Protein AF-A0A2B7ZMB1-F1 (afdb_monomer_lite)

Sequence (86 aa):
MKTMTAWATADENREMDLVIYCFGNETLKDAWGCVKDWGTLISNVQPPEEKKPANCTAKDVKNFFFIMEPNGGQLAKITELVLQGN

Organism: NCBI:txid73230

Secondary structure (DSSP, 8-state):
---HHHHHTT-GGGSEEEEEE-S-GGGHHHHHTTEEEEEEEEESSS-GGGG--TT----S-EEEE-PPPP-HHHHHHHHHHHHT--

Structure (mmCIF, N/CA/C/O backbone):
data_AF-A0A2B7ZMB1-F1
#
_entry.id   AF-A0A2B7ZMB1-F1
#
loop_
_atom_site.group_PDB
_atom_site.id
_atom_site.type_symbol
_atom_site.label_atom_id
_atom_site.label_alt_id
_atom_site.label_comp_id
_atom_site.label_asym_id
_atom_site.label_entity_id
_atom_site.label_seq_id
_atom_site.pdbx_PDB_ins_code
_atom_site.Cartn_x
_atom_site.Cartn_y
_atom_site.Cartn_z
_atom_site.occupancy
_atom_site.B_iso_or_equiv
_atom_site.auth_seq_id
_atom_site.auth_comp_id
_atom_site.auth_asym_id
_atom_site.auth_atom_id
_atom_site.pdbx_PDB_model_num
ATOM 1 N N . MET A 1 1 ? 18.557 -0.936 11.183 1.00 53.72 1 MET A N 1
ATOM 2 C CA . MET A 1 1 ? 17.099 -1.160 11.063 1.00 53.72 1 MET A CA 1
ATOM 3 C C . MET A 1 1 ? 16.854 -1.826 9.713 1.00 53.72 1 MET A C 1
ATOM 5 O O . MET A 1 1 ? 17.465 -1.380 8.751 1.00 53.72 1 MET A O 1
ATOM 9 N N . LYS A 1 2 ? 16.094 -2.928 9.643 1.00 68.88 2 LYS A N 1
ATOM 10 C CA . LYS A 1 2 ? 15.737 -3.569 8.360 1.00 68.88 2 LYS A CA 1
ATOM 11 C C . LYS A 1 2 ? 14.503 -2.863 7.782 1.00 68.88 2 LYS A C 1
ATOM 13 O O . LYS A 1 2 ? 13.603 -2.540 8.551 1.00 68.88 2 LYS A O 1
ATOM 18 N N . THR A 1 3 ? 14.496 -2.603 6.477 1.00 89.69 3 THR A N 1
ATOM 19 C CA . THR A 1 3 ? 13.364 -2.008 5.744 1.00 89.69 3 THR A CA 1
ATOM 20 C C . THR A 1 3 ? 12.257 -3.035 5.510 1.00 89.69 3 THR A C 1
ATOM 22 O O . THR A 1 3 ? 12.520 -4.241 5.549 1.00 89.69 3 THR A O 1
ATOM 25 N N . MET A 1 4 ? 11.027 -2.584 5.243 1.00 91.31 4 MET A N 1
ATOM 26 C CA . MET A 1 4 ? 9.930 -3.505 4.899 1.00 91.31 4 MET A CA 1
ATOM 27 C C . MET A 1 4 ? 10.206 -4.208 3.568 1.00 91.31 4 MET A C 1
ATOM 29 O O . MET A 1 4 ? 9.996 -5.414 3.456 1.00 91.31 4 MET A O 1
ATOM 33 N N . THR A 1 5 ? 10.793 -3.483 2.611 1.00 92.06 5 THR A N 1
ATOM 34 C CA . THR A 1 5 ? 11.271 -4.044 1.342 1.00 92.06 5 THR A CA 1
ATOM 35 C C . THR A 1 5 ? 12.221 -5.214 1.578 1.00 92.06 5 THR A C 1
ATOM 37 O O . THR A 1 5 ? 12.007 -6.292 1.045 1.00 92.06 5 THR A O 1
ATOM 40 N N . ALA A 1 6 ? 13.247 -5.043 2.422 1.00 92.56 6 ALA A N 1
ATOM 41 C CA . ALA A 1 6 ? 14.222 -6.104 2.687 1.00 92.56 6 ALA A CA 1
ATOM 42 C C . ALA A 1 6 ? 13.617 -7.309 3.423 1.00 92.56 6 ALA A C 1
ATOM 44 O O . ALA A 1 6 ? 14.163 -8.407 3.360 1.00 92.56 6 ALA A O 1
ATOM 45 N N . TRP A 1 7 ? 12.526 -7.111 4.165 1.00 93.12 7 TRP A N 1
ATOM 46 C CA . TRP A 1 7 ? 11.797 -8.207 4.793 1.00 93.12 7 TRP A CA 1
ATOM 47 C C . TRP A 1 7 ? 10.958 -8.993 3.778 1.00 93.12 7 TRP A C 1
ATOM 49 O O . TRP A 1 7 ? 10.978 -10.226 3.828 1.00 93.12 7 TRP A O 1
ATOM 59 N N . ALA A 1 8 ? 10.270 -8.291 2.871 1.00 93.12 8 ALA A N 1
ATOM 60 C CA . ALA A 1 8 ? 9.424 -8.887 1.840 1.00 93.12 8 ALA A CA 1
ATOM 61 C C . ALA A 1 8 ? 10.259 -9.621 0.783 1.00 93.12 8 ALA A C 1
ATOM 63 O O . ALA A 1 8 ? 10.019 -10.789 0.520 1.00 93.12 8 ALA A O 1
ATOM 64 N N . THR A 1 9 ? 11.324 -9.003 0.269 1.00 90.56 9 THR A N 1
ATOM 65 C CA . THR A 1 9 ? 12.164 -9.608 -0.782 1.00 90.56 9 THR A CA 1
ATOM 66 C C . THR A 1 9 ? 13.075 -10.735 -0.290 1.00 90.56 9 THR A C 1
ATOM 68 O O . THR A 1 9 ? 13.715 -11.409 -1.094 1.00 90.56 9 THR A O 1
ATOM 71 N N . ALA A 1 10 ? 13.151 -10.968 1.024 1.00 94.00 10 ALA A N 1
ATOM 72 C CA . ALA A 1 10 ? 13.899 -12.091 1.584 1.00 94.00 10 ALA A CA 1
ATOM 73 C C . ALA A 1 10 ? 13.209 -13.453 1.365 1.00 94.00 10 ALA A C 1
ATOM 75 O O . ALA A 1 10 ? 13.835 -14.481 1.619 1.00 94.00 10 ALA A O 1
ATOM 76 N N . ASP A 1 11 ? 11.932 -13.466 0.975 1.00 92.94 11 ASP A N 1
ATOM 77 C CA . ASP A 1 11 ? 11.118 -14.668 0.779 1.00 92.94 11 ASP A CA 1
ATOM 78 C C . ASP A 1 11 ? 9.918 -14.316 -0.108 1.00 92.94 11 ASP A C 1
ATOM 80 O O . ASP A 1 11 ? 9.074 -13.517 0.290 1.00 92.94 11 ASP A O 1
ATOM 84 N N . GLU A 1 12 ? 9.825 -14.923 -1.291 1.00 86.69 12 GLU A N 1
ATOM 85 C CA . GLU A 1 12 ? 8.762 -14.652 -2.275 1.00 86.69 12 GLU A CA 1
ATOM 86 C C . GLU A 1 12 ? 7.340 -14.838 -1.713 1.00 86.69 12 GLU A C 1
ATOM 88 O O . GLU A 1 12 ? 6.394 -14.199 -2.169 1.00 86.69 12 GLU A O 1
ATOM 93 N N . ASN A 1 13 ? 7.177 -15.645 -0.658 1.00 93.00 13 ASN A N 1
ATOM 94 C CA . ASN A 1 13 ? 5.883 -15.849 -0.007 1.00 93.00 13 ASN A CA 1
ATOM 95 C C . ASN A 1 13 ? 5.465 -14.688 0.910 1.00 93.00 13 ASN A C 1
ATOM 97 O O . ASN A 1 13 ? 4.375 -14.727 1.482 1.00 93.00 13 ASN A O 1
ATOM 101 N N . ARG A 1 14 ? 6.326 -13.679 1.101 1.00 94.94 14 ARG A N 1
ATOM 102 C CA . ARG A 1 14 ? 6.075 -12.519 1.975 1.00 94.94 14 ARG A CA 1
ATOM 103 C C . ARG A 1 14 ? 5.665 -11.264 1.233 1.00 94.94 14 ARG A C 1
ATOM 105 O O . ARG A 1 14 ? 5.315 -10.277 1.877 1.00 94.94 14 ARG A O 1
ATOM 112 N N . GLU A 1 15 ? 5.719 -11.273 -0.087 1.00 94.75 15 GLU A N 1
ATOM 113 C CA . GLU A 1 15 ? 5.068 -10.226 -0.853 1.00 94.75 15 GLU A CA 1
ATOM 114 C C . GLU A 1 15 ? 3.548 -10.314 -0.651 1.00 94.75 15 GLU A C 1
ATOM 116 O O . GLU A 1 15 ? 2.987 -11.374 -0.363 1.00 94.75 15 GLU A O 1
ATOM 121 N N . MET A 1 16 ? 2.869 -9.182 -0.787 1.00 95.75 16 MET 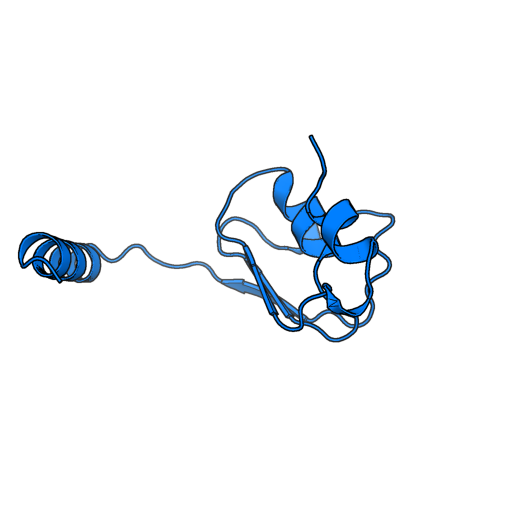A N 1
ATOM 122 C CA . MET A 1 16 ? 1.470 -9.021 -0.416 1.00 95.75 16 MET A CA 1
ATOM 123 C C . MET A 1 16 ? 0.608 -8.744 -1.640 1.00 95.75 16 MET A C 1
ATOM 125 O O . MET A 1 16 ? 0.955 -7.927 -2.493 1.00 95.75 16 MET A O 1
ATOM 129 N N . ASP A 1 17 ? -0.563 -9.373 -1.679 1.00 97.31 17 ASP A N 1
ATOM 130 C CA . ASP A 1 17 ? -1.566 -9.125 -2.721 1.00 97.31 17 ASP A CA 1
ATOM 131 C C . ASP A 1 17 ? -2.228 -7.742 -2.541 1.00 97.31 17 ASP A C 1
ATOM 133 O O . ASP A 1 17 ? -2.663 -7.112 -3.507 1.00 97.31 17 ASP A O 1
ATOM 137 N N . LEU A 1 18 ? -2.290 -7.257 -1.292 1.00 96.50 18 LEU A N 1
ATOM 138 C 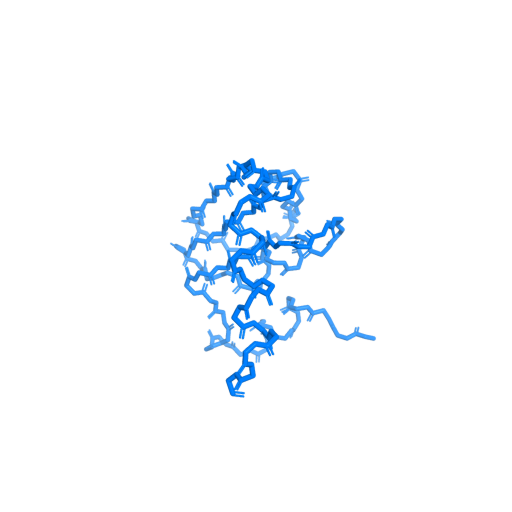CA . LEU A 1 18 ? -2.839 -5.960 -0.903 1.00 96.50 18 LEU A CA 1
ATOM 139 C C . LEU A 1 18 ? -1.955 -5.297 0.161 1.00 96.50 18 LEU A C 1
ATOM 141 O O . LEU A 1 18 ? -1.732 -5.854 1.235 1.00 96.50 18 LEU A O 1
ATOM 145 N N . VAL A 1 19 ? -1.519 -4.071 -0.111 1.00 95.56 19 VAL A N 1
ATOM 146 C CA . VAL A 1 19 ? -0.801 -3.207 0.829 1.00 95.56 19 VAL A CA 1
ATOM 147 C C . VAL A 1 19 ? -1.637 -1.954 1.076 1.00 95.56 19 VAL A C 1
ATOM 149 O O . VAL A 1 19 ? -1.994 -1.247 0.136 1.00 95.56 19 VAL A O 1
ATOM 152 N N . ILE A 1 20 ? -1.945 -1.667 2.343 1.00 94.50 20 ILE A N 1
ATOM 153 C CA . ILE A 1 20 ? -2.645 -0.443 2.755 1.00 94.50 20 ILE A CA 1
ATOM 154 C C . ILE A 1 20 ? -1.664 0.431 3.532 1.00 94.50 20 ILE A C 1
ATOM 156 O O . ILE A 1 20 ? -1.189 0.064 4.606 1.00 94.50 20 ILE A O 1
ATOM 160 N N . TYR A 1 21 ? -1.361 1.596 2.978 1.00 92.31 21 TYR A N 1
ATOM 161 C CA . TYR A 1 21 ? -0.407 2.546 3.512 1.00 92.31 21 TYR A CA 1
ATOM 162 C C . TYR A 1 21 ? -1.120 3.728 4.178 1.00 92.31 21 TYR A C 1
ATOM 164 O O . TYR A 1 21 ? -1.748 4.568 3.529 1.00 92.31 21 TYR A O 1
ATOM 172 N N . CYS A 1 22 ? -0.993 3.787 5.503 1.00 90.50 22 CYS A N 1
ATOM 173 C CA . CYS A 1 22 ? -1.633 4.794 6.356 1.00 90.50 22 CYS A CA 1
ATOM 174 C C . CYS A 1 22 ? -0.628 5.662 7.125 1.00 90.50 22 CYS A C 1
ATOM 176 O O . CYS A 1 22 ? -1.027 6.470 7.960 1.00 90.50 22 CYS A O 1
ATOM 178 N N . PHE A 1 23 ? 0.670 5.465 6.899 1.00 85.00 23 PHE A N 1
ATOM 179 C CA . PHE A 1 2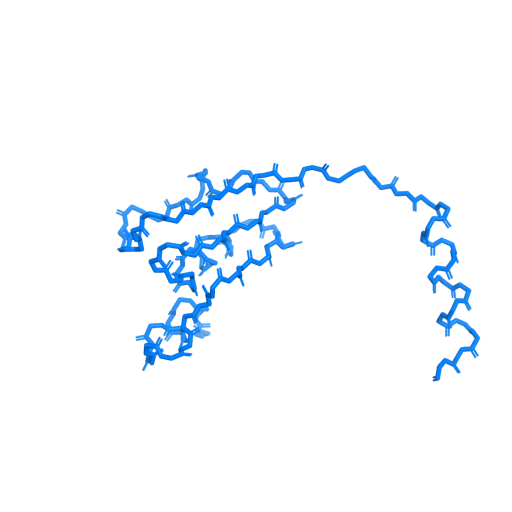3 ? 1.725 6.247 7.542 1.00 85.00 23 PHE A CA 1
ATOM 180 C C . PHE A 1 23 ? 2.240 7.315 6.572 1.00 85.00 23 PHE A C 1
ATOM 182 O O . PHE A 1 23 ? 1.960 7.230 5.392 1.00 85.00 23 PHE A O 1
ATOM 189 N N . GLY A 1 24 ? 2.930 8.358 7.025 1.00 77.69 24 GLY A N 1
ATOM 190 C CA . GLY A 1 24 ? 3.460 9.388 6.120 1.00 77.69 24 GLY A CA 1
ATOM 191 C C . GLY A 1 24 ? 4.914 9.171 5.703 1.00 77.69 24 GLY A C 1
ATOM 192 O O . GLY A 1 24 ? 5.643 8.366 6.292 1.00 77.69 24 GLY A O 1
ATOM 193 N N . ASN A 1 25 ? 5.361 10.009 4.762 1.00 79.75 25 ASN A N 1
ATOM 194 C CA . ASN A 1 25 ? 6.763 10.235 4.394 1.00 79.75 25 ASN A CA 1
ATOM 195 C C . ASN A 1 25 ? 7.423 9.106 3.574 1.00 79.75 25 ASN A C 1
ATOM 197 O O . ASN A 1 25 ? 6.852 8.567 2.627 1.00 79.75 25 ASN A O 1
ATOM 201 N N . GLU A 1 26 ? 8.692 8.823 3.875 1.00 82.38 26 GLU A N 1
ATOM 202 C CA . GLU A 1 26 ? 9.601 7.996 3.075 1.00 82.38 26 GLU A CA 1
ATOM 203 C C . GLU A 1 26 ? 9.292 6.495 3.152 1.00 82.38 26 GLU A C 1
ATOM 205 O O . GLU A 1 26 ? 9.789 5.725 2.336 1.00 82.38 26 GLU A O 1
ATOM 210 N N . THR A 1 27 ? 8.432 6.072 4.082 1.00 90.25 27 THR A N 1
ATOM 211 C CA . THR A 1 27 ? 8.038 4.662 4.243 1.00 90.25 27 THR A CA 1
ATOM 212 C C . THR A 1 27 ? 7.129 4.162 3.116 1.00 90.25 27 THR A C 1
ATOM 214 O O . THR A 1 27 ? 7.028 2.956 2.914 1.00 90.25 27 THR A O 1
ATOM 217 N N . LEU A 1 28 ? 6.538 5.055 2.310 1.00 92.69 28 LEU A N 1
ATOM 218 C CA . LEU A 1 28 ? 5.782 4.671 1.110 1.00 92.69 28 LEU A CA 1
ATOM 219 C C . LEU A 1 28 ? 6.676 3.997 0.061 1.00 92.69 28 LEU A C 1
ATOM 221 O O . LEU A 1 28 ? 6.228 3.097 -0.642 1.00 92.69 28 LEU A O 1
ATOM 225 N N . LYS A 1 29 ? 7.959 4.382 -0.005 1.00 93.31 29 LYS A N 1
ATOM 226 C CA . LYS A 1 29 ? 8.957 3.710 -0.855 1.00 93.31 29 LYS A CA 1
ATOM 227 C C . LYS A 1 29 ? 9.092 2.238 -0.489 1.00 93.31 29 LYS A C 1
ATOM 229 O O . LYS A 1 29 ? 9.253 1.395 -1.361 1.00 93.31 29 LYS A O 1
ATOM 234 N N . ASP A 1 30 ? 9.012 1.955 0.804 1.00 92.56 30 ASP A N 1
ATOM 235 C CA . ASP A 1 30 ? 9.130 0.610 1.344 1.00 92.56 30 ASP A CA 1
ATOM 236 C C . ASP A 1 30 ? 7.867 -0.223 1.105 1.00 92.56 30 ASP A C 1
ATOM 238 O O . ASP A 1 30 ? 7.964 -1.415 0.837 1.00 92.56 30 ASP A O 1
ATOM 242 N N . ALA A 1 31 ? 6.689 0.407 1.112 1.00 94.25 31 ALA A N 1
ATOM 243 C CA . ALA A 1 31 ? 5.428 -0.252 0.773 1.00 94.25 31 ALA A CA 1
ATOM 244 C C . ALA A 1 31 ? 5.407 -0.773 -0.679 1.00 94.25 31 ALA A C 1
ATOM 246 O O . ALA A 1 31 ? 4.888 -1.860 -0.931 1.00 94.25 31 ALA A O 1
ATOM 247 N N . TRP A 1 32 ? 6.031 -0.049 -1.617 1.00 95.00 32 TRP A N 1
ATOM 248 C CA . TRP A 1 32 ? 6.243 -0.519 -2.995 1.00 95.00 32 TRP A CA 1
ATOM 249 C C . TRP A 1 32 ? 7.098 -1.784 -3.082 1.00 95.00 32 TRP A C 1
ATOM 251 O O . TRP A 1 32 ? 6.941 -2.557 -4.020 1.00 95.00 32 TRP A O 1
ATOM 261 N N . GLY A 1 33 ? 8.002 -1.997 -2.127 1.00 93.69 33 GLY A N 1
ATOM 262 C CA . GLY A 1 33 ? 8.831 -3.197 -2.056 1.00 93.69 33 GLY A CA 1
ATOM 263 C C . GLY A 1 33 ? 8.130 -4.407 -1.440 1.00 93.69 33 GLY A C 1
ATOM 264 O O . GLY A 1 33 ? 8.735 -5.470 -1.364 1.00 93.69 33 GLY A O 1
ATOM 265 N N . CYS A 1 34 ? 6.894 -4.247 -0.959 1.00 95.00 34 CYS A N 1
ATOM 266 C CA . CYS A 1 34 ? 6.130 -5.313 -0.312 1.00 95.00 34 CYS A CA 1
ATOM 267 C C . CYS A 1 34 ? 4.979 -5.848 -1.158 1.00 95.00 34 CYS A C 1
ATOM 269 O O . CYS A 1 34 ? 4.407 -6.869 -0.791 1.00 95.00 34 CYS A O 1
ATOM 271 N N . VAL A 1 35 ? 4.587 -5.155 -2.226 1.00 96.50 35 VAL A N 1
ATOM 272 C CA . VAL A 1 35 ? 3.474 -5.577 -3.080 1.00 96.50 35 VAL A CA 1
ATOM 273 C C . VAL A 1 35 ? 3.981 -6.537 -4.153 1.00 96.50 35 VAL A C 1
ATOM 275 O O . VAL A 1 35 ? 5.033 -6.296 -4.743 1.00 96.50 35 VAL A O 1
ATOM 278 N N . LYS A 1 36 ? 3.231 -7.612 -4.403 1.00 95.94 36 LYS A N 1
ATOM 279 C CA . LYS A 1 36 ? 3.508 -8.526 -5.517 1.00 95.94 36 LYS A CA 1
ATOM 280 C C . LYS A 1 36 ? 3.368 -7.811 -6.854 1.00 95.94 36 LYS A C 1
ATOM 282 O O . LYS A 1 36 ? 2.676 -6.791 -6.966 1.00 95.94 36 LYS A O 1
ATOM 287 N N . ASP A 1 37 ? 3.899 -8.443 -7.896 1.00 95.50 37 ASP A N 1
ATOM 288 C CA . ASP A 1 37 ? 3.356 -8.259 -9.243 1.00 95.50 37 ASP A CA 1
ATOM 289 C C . ASP A 1 37 ? 1.820 -8.365 -9.190 1.00 95.50 37 ASP A C 1
ATOM 291 O O . ASP A 1 37 ? 1.299 -9.075 -8.335 1.00 95.50 37 ASP A O 1
ATOM 295 N N . TRP A 1 38 ? 1.093 -7.630 -10.040 1.00 96.38 38 TRP A N 1
ATOM 296 C CA . TRP A 1 38 ? -0.385 -7.562 -10.117 1.00 96.38 38 TRP A CA 1
ATOM 297 C C . TRP A 1 38 ? -1.138 -7.155 -8.830 1.00 96.38 38 TRP A C 1
ATOM 299 O O . TRP A 1 38 ? -2.364 -6.989 -8.865 1.00 96.38 38 TRP A O 1
ATOM 309 N N . GLY A 1 39 ? -0.440 -6.969 -7.707 1.00 96.94 39 GLY A N 1
ATOM 310 C CA . GLY A 1 39 ? -1.019 -6.622 -6.416 1.00 96.94 39 GLY A CA 1
ATOM 311 C C . GLY A 1 39 ? -1.588 -5.204 -6.368 1.00 96.94 39 GLY A C 1
ATOM 312 O O . GLY A 1 39 ? -1.490 -4.418 -7.315 1.00 96.94 39 GLY A O 1
ATOM 313 N N . THR A 1 40 ? -2.218 -4.870 -5.241 1.00 97.69 40 THR A N 1
ATOM 314 C CA . THR A 1 40 ? -2.826 -3.553 -5.022 1.00 97.69 40 THR A CA 1
ATOM 315 C C . THR A 1 40 ? -2.143 -2.783 -3.896 1.00 97.69 40 THR A C 1
ATOM 317 O O . THR A 1 40 ? -2.020 -3.288 -2.784 1.00 97.69 40 THR A O 1
ATOM 320 N N . LEU A 1 41 ? -1.760 -1.531 -4.155 1.00 96.56 41 LEU A N 1
ATOM 321 C CA . LEU A 1 41 ? -1.236 -0.595 -3.157 1.00 96.56 41 LEU A CA 1
ATOM 322 C C . LEU A 1 41 ? -2.202 0.582 -2.966 1.00 96.56 41 LEU A C 1
ATOM 324 O O . LEU A 1 41 ? -2.387 1.406 -3.859 1.00 96.56 41 LEU A O 1
ATOM 328 N N . ILE A 1 42 ? -2.808 0.686 -1.787 1.00 95.62 42 ILE A N 1
ATOM 329 C CA . ILE A 1 42 ? -3.716 1.780 -1.423 1.00 95.62 42 ILE A CA 1
ATOM 330 C C . ILE A 1 42 ? -2.999 2.702 -0.448 1.00 95.62 42 ILE A C 1
ATOM 332 O O . ILE A 1 42 ? -2.442 2.233 0.537 1.00 95.62 42 ILE A O 1
ATOM 336 N N . SER A 1 43 ? -3.042 4.009 -0.682 1.00 93.88 43 SER A N 1
ATOM 337 C CA . SER A 1 43 ? -2.537 5.016 0.253 1.00 93.88 43 SER A CA 1
ATOM 338 C C . SER A 1 43 ? -3.629 6.022 0.599 1.00 93.88 43 SER A C 1
ATOM 340 O O . SER A 1 43 ? -4.391 6.417 -0.279 1.00 93.88 43 SER A O 1
ATOM 342 N N . ASN A 1 44 ? -3.678 6.462 1.858 1.00 90.81 44 ASN A N 1
ATOM 343 C CA . ASN A 1 44 ? -4.542 7.563 2.322 1.00 90.81 44 ASN A CA 1
ATOM 344 C C . ASN A 1 44 ? -3.740 8.795 2.788 1.00 90.81 44 ASN A C 1
ATOM 346 O O . ASN A 1 44 ? -4.300 9.758 3.294 1.00 90.81 44 ASN A O 1
ATOM 350 N N . VAL A 1 45 ? -2.412 8.794 2.631 1.00 87.75 45 VAL A N 1
ATOM 351 C CA . VAL A 1 45 ? -1.576 9.928 3.076 1.00 87.75 45 VAL A CA 1
ATOM 352 C C . VAL A 1 45 ? -1.062 10.766 1.909 1.00 87.75 45 VAL A C 1
ATOM 354 O O . VAL A 1 45 ? -1.110 11.990 1.961 1.00 87.75 45 VAL A O 1
ATOM 357 N N . GLN A 1 46 ? -0.602 10.116 0.841 1.00 89.50 46 GLN A N 1
ATOM 358 C CA . GLN A 1 46 ? -0.136 10.763 -0.392 1.00 89.50 46 GLN A CA 1
ATOM 359 C C . GLN A 1 46 ? -0.239 9.785 -1.578 1.00 89.50 46 GLN A C 1
ATOM 361 O O . GLN A 1 46 ? -0.261 8.568 -1.340 1.00 89.50 46 GLN A O 1
ATOM 366 N N . PRO A 1 47 ? -0.282 10.248 -2.839 1.00 92.56 47 PRO A N 1
ATOM 367 C CA . PRO A 1 47 ? -0.358 9.358 -3.993 1.00 92.56 47 PRO A CA 1
ATOM 368 C C . PRO A 1 47 ? 0.801 8.341 -4.051 1.00 92.56 47 PRO A C 1
ATOM 370 O O . PRO A 1 47 ? 1.961 8.743 -3.935 1.00 92.56 47 PRO A O 1
ATOM 373 N N . PRO A 1 48 ? 0.534 7.031 -4.252 1.00 93.56 48 PRO A N 1
ATOM 374 C CA . PRO A 1 48 ? 1.581 6.004 -4.297 1.00 93.56 48 PRO A CA 1
ATOM 375 C C . PRO A 1 48 ? 2.707 6.288 -5.297 1.00 93.56 48 PRO A C 1
ATOM 377 O O . PRO A 1 48 ? 3.882 6.120 -4.963 1.00 93.56 48 PRO A O 1
ATOM 380 N N . GLU A 1 49 ? 2.366 6.757 -6.498 1.00 93.56 49 GLU A N 1
ATOM 381 C CA . GLU A 1 49 ? 3.330 7.017 -7.576 1.00 93.56 49 GLU A CA 1
ATOM 382 C C . GLU A 1 49 ? 4.369 8.100 -7.232 1.00 93.56 49 GLU A C 1
ATOM 384 O O . GLU A 1 49 ? 5.511 8.005 -7.673 1.00 93.56 49 GLU A O 1
ATOM 389 N N . GLU A 1 50 ? 4.048 9.080 -6.378 1.00 92.25 50 GLU A N 1
ATOM 390 C CA . GLU A 1 50 ? 4.986 10.157 -6.005 1.00 92.25 50 GLU A CA 1
ATOM 391 C C . GLU A 1 50 ? 6.231 9.655 -5.261 1.00 92.25 50 GLU A C 1
ATOM 393 O O . GLU A 1 50 ? 7.266 10.326 -5.223 1.00 92.25 50 GLU A O 1
ATOM 398 N N . LYS A 1 51 ? 6.141 8.474 -4.642 1.00 92.75 51 LYS A N 1
ATOM 399 C CA . LYS A 1 51 ? 7.248 7.841 -3.915 1.00 92.75 51 LYS A CA 1
ATOM 400 C C . LYS A 1 51 ? 7.612 6.474 -4.476 1.00 92.75 51 LYS A C 1
ATOM 402 O O . LYS A 1 51 ? 8.286 5.712 -3.785 1.00 92.75 51 LYS A O 1
ATOM 407 N N . LYS A 1 52 ? 7.213 6.150 -5.705 1.00 93.88 52 LYS A N 1
ATOM 408 C CA . LYS A 1 52 ? 7.640 4.906 -6.343 1.00 93.88 52 LYS A CA 1
ATOM 409 C C . LYS A 1 52 ? 9.167 4.898 -6.511 1.00 93.88 52 LYS A C 1
ATOM 411 O O . LYS A 1 52 ? 9.715 5.819 -7.121 1.00 93.88 52 LYS A O 1
ATOM 416 N N . PRO A 1 53 ? 9.889 3.900 -5.969 1.00 92.81 53 PRO A N 1
ATOM 417 C CA . PRO A 1 53 ? 11.331 3.805 -6.167 1.00 92.81 53 PRO A CA 1
ATOM 418 C C . PRO A 1 53 ? 11.675 3.613 -7.648 1.00 92.81 53 PRO A C 1
ATOM 420 O O . PRO A 1 53 ? 11.037 2.817 -8.334 1.00 92.81 53 PRO A O 1
ATOM 423 N N . ALA A 1 54 ? 12.725 4.280 -8.135 1.00 91.81 54 ALA A N 1
ATOM 424 C CA . ALA A 1 54 ? 13.178 4.135 -9.525 1.00 91.81 54 ALA A CA 1
ATOM 425 C C . ALA A 1 54 ? 13.605 2.694 -9.870 1.00 91.81 54 ALA A C 1
ATOM 427 O O . ALA A 1 54 ? 13.539 2.281 -11.022 1.00 91.81 54 ALA A O 1
ATOM 428 N N . ASN A 1 55 ? 14.030 1.930 -8.864 1.00 89.38 55 ASN A N 1
ATOM 429 C CA . ASN A 1 55 ? 14.407 0.523 -8.964 1.00 89.38 55 ASN A CA 1
ATOM 430 C C . ASN A 1 55 ? 13.277 -0.441 -8.554 1.00 89.38 55 ASN A C 1
ATOM 432 O O . ASN A 1 55 ? 13.560 -1.600 -8.260 1.00 89.38 55 ASN A O 1
AT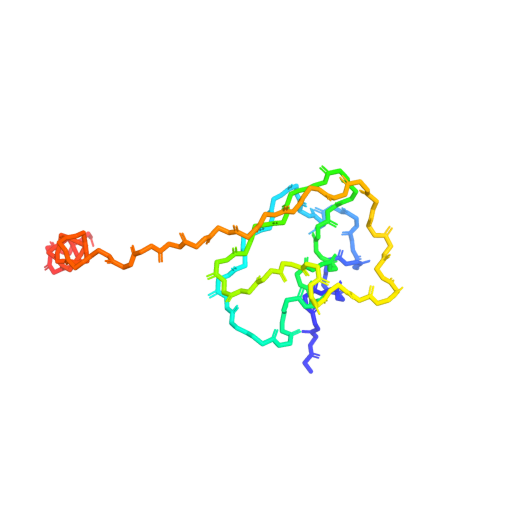OM 436 N N . CYS A 1 56 ? 12.025 0.021 -8.471 1.00 89.75 56 CYS A N 1
ATOM 437 C CA . CYS A 1 56 ? 10.884 -0.844 -8.176 1.00 89.75 56 CYS A CA 1
ATOM 438 C C . CYS A 1 56 ? 10.726 -1.896 -9.284 1.00 89.75 56 CYS A C 1
ATOM 440 O O . CYS A 1 56 ? 10.587 -1.554 -10.458 1.00 89.75 56 CYS A O 1
ATOM 442 N N . THR A 1 57 ? 10.768 -3.173 -8.902 1.00 87.62 57 THR A N 1
ATOM 443 C CA . THR A 1 57 ? 10.686 -4.313 -9.825 1.00 87.62 57 THR A CA 1
ATOM 444 C C . THR A 1 57 ? 9.274 -4.860 -9.996 1.00 87.62 57 THR A C 1
ATOM 446 O O . THR A 1 57 ? 9.056 -5.613 -10.942 1.00 87.62 57 THR A O 1
ATOM 449 N N . ALA A 1 58 ? 8.341 -4.484 -9.113 1.00 90.88 58 ALA A N 1
ATOM 450 C CA . ALA A 1 58 ? 6.963 -4.956 -9.137 1.00 90.88 58 ALA A CA 1
ATOM 451 C C . ALA A 1 58 ? 6.233 -4.469 -10.398 1.00 90.88 58 ALA A C 1
ATOM 453 O O . ALA A 1 58 ? 6.258 -3.279 -10.744 1.00 90.88 58 ALA A O 1
ATOM 454 N N . LYS A 1 59 ? 5.578 -5.396 -11.091 1.00 93.62 59 LYS A N 1
ATOM 455 C CA . LYS A 1 59 ? 4.902 -5.180 -12.374 1.00 93.62 59 LYS A CA 1
ATOM 456 C C . LYS A 1 59 ? 3.396 -5.161 -12.200 1.00 93.62 59 LYS A C 1
ATOM 458 O O . LYS A 1 59 ? 2.854 -5.826 -11.328 1.00 93.62 59 LYS A O 1
ATOM 463 N N . ASP A 1 60 ? 2.715 -4.402 -13.053 1.00 95.69 60 ASP A N 1
ATOM 464 C CA . ASP A 1 60 ? 1.247 -4.384 -13.135 1.00 95.69 60 ASP A CA 1
ATOM 465 C C . ASP A 1 60 ? 0.526 -4.095 -11.802 1.00 95.69 60 ASP A C 1
ATOM 467 O O . ASP A 1 60 ? -0.637 -4.453 -11.616 1.00 95.69 60 ASP A O 1
ATOM 471 N N . VAL A 1 61 ? 1.209 -3.416 -10.873 1.00 97.06 61 VAL A N 1
ATOM 472 C CA . VAL A 1 61 ? 0.650 -3.013 -9.580 1.00 97.06 61 VAL A CA 1
ATOM 473 C C . VAL A 1 61 ? -0.460 -1.994 -9.804 1.00 97.06 61 VAL A C 1
ATOM 475 O O . VAL A 1 61 ? -0.231 -0.904 -10.338 1.00 97.06 61 VAL A O 1
ATOM 478 N N . LYS A 1 62 ? -1.663 -2.309 -9.326 1.00 97.00 62 LYS A N 1
ATOM 479 C CA . LYS A 1 62 ? -2.751 -1.334 -9.231 1.00 97.00 62 LYS A CA 1
ATOM 480 C C . LYS A 1 62 ? -2.504 -0.469 -8.009 1.00 97.00 62 LYS A C 1
ATOM 482 O O . LYS A 1 62 ? -2.295 -0.994 -6.920 1.00 97.00 62 LYS A O 1
ATOM 487 N N . ASN A 1 63 ? -2.550 0.848 -8.147 1.00 94.75 63 ASN A N 1
ATOM 488 C CA . ASN A 1 63 ? -2.416 1.717 -6.987 1.00 94.75 63 ASN A CA 1
ATOM 489 C C . ASN A 1 63 ? -3.482 2.802 -6.945 1.00 94.75 63 ASN A C 1
ATOM 491 O O . ASN A 1 63 ? -3.951 3.281 -7.976 1.00 94.75 63 ASN A O 1
ATOM 495 N N . PHE A 1 64 ? -3.885 3.139 -5.723 1.00 94.12 64 PHE A N 1
ATOM 496 C CA . PHE A 1 64 ? -4.959 4.081 -5.457 1.00 94.12 64 PHE A CA 1
ATOM 497 C C . PHE A 1 64 ? -4.530 5.059 -4.379 1.00 94.12 64 PHE A C 1
ATOM 499 O O . PHE A 1 64 ? -3.991 4.670 -3.340 1.00 94.12 64 PHE A O 1
ATOM 506 N N . PHE A 1 65 ? -4.833 6.331 -4.613 1.00 91.50 65 PHE A N 1
ATOM 507 C CA . PHE A 1 65 ? -4.855 7.326 -3.559 1.00 91.50 65 PHE A CA 1
ATOM 508 C C . PHE A 1 65 ? -6.301 7.530 -3.122 1.00 91.50 65 PHE A C 1
ATOM 510 O O . PHE A 1 65 ? -7.131 7.999 -3.899 1.00 91.50 65 PHE A O 1
ATOM 517 N N . PHE A 1 66 ? -6.607 7.118 -1.899 1.00 86.25 66 PHE A N 1
ATOM 518 C CA . PHE A 1 66 ? -7.935 7.207 -1.322 1.00 86.25 66 PHE A CA 1
ATOM 519 C C . PHE A 1 66 ? -7.916 8.253 -0.220 1.00 86.25 66 PHE A C 1
ATOM 521 O O . PHE A 1 66 ? -7.396 7.978 0.851 1.00 86.25 66 PHE A O 1
ATOM 528 N N . ILE A 1 67 ? -8.461 9.437 -0.491 1.00 80.69 67 ILE A N 1
ATOM 529 C CA . ILE A 1 67 ? -8.563 10.515 0.495 1.00 80.69 67 ILE A CA 1
ATOM 530 C C . ILE A 1 67 ? -9.794 10.256 1.363 1.00 80.69 67 ILE A C 1
ATOM 532 O O . ILE A 1 67 ? -10.921 10.260 0.865 1.00 80.69 67 ILE A O 1
ATOM 536 N N . MET A 1 68 ? -9.580 10.030 2.657 1.00 80.31 68 MET A N 1
ATOM 537 C CA . MET A 1 68 ? -10.659 9.920 3.636 1.00 80.31 68 MET A CA 1
ATOM 538 C C . MET A 1 68 ? -10.941 11.257 4.311 1.00 80.31 68 MET A C 1
ATOM 540 O O . MET A 1 68 ? -10.043 11.871 4.884 1.00 80.31 68 MET A O 1
ATOM 544 N N . GLU A 1 69 ? -12.216 11.640 4.350 1.00 82.38 69 GLU A N 1
ATOM 545 C CA . GLU A 1 69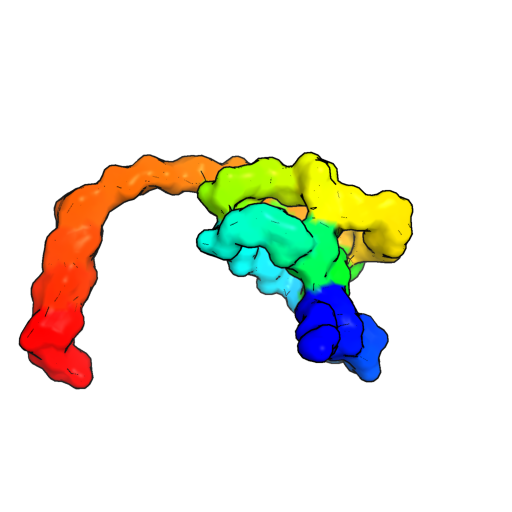 ? -12.679 12.723 5.215 1.00 82.38 69 GLU A CA 1
ATOM 546 C C . GLU A 1 69 ? -12.811 12.224 6.665 1.00 82.38 69 GLU A C 1
ATOM 548 O O . GLU A 1 69 ? -13.464 11.199 6.907 1.00 82.38 69 GLU A O 1
ATOM 553 N N . PRO A 1 70 ? -12.217 12.913 7.656 1.00 83.38 70 PRO A N 1
ATOM 554 C CA . PRO A 1 70 ? -12.348 12.525 9.053 1.00 83.38 70 PRO A CA 1
ATOM 555 C C . PRO A 1 70 ? -13.807 12.643 9.516 1.00 83.38 70 PRO A C 1
ATOM 557 O O . PRO A 1 70 ? -14.465 13.663 9.321 1.00 83.38 70 PRO A O 1
ATOM 560 N N . ASN A 1 71 ? -14.312 11.608 10.194 1.00 90.94 71 ASN A N 1
ATOM 561 C CA . ASN A 1 71 ? -15.678 11.582 10.715 1.00 90.94 71 ASN A CA 1
ATOM 562 C C . ASN A 1 71 ? -15.690 11.521 12.250 1.00 90.94 71 ASN A C 1
ATOM 564 O O . ASN A 1 71 ? -15.517 10.459 12.852 1.00 90.94 71 ASN A O 1
ATOM 568 N N . GLY A 1 72 ? -15.947 12.666 12.889 1.00 93.25 72 GLY A N 1
ATOM 569 C CA . GLY A 1 72 ? -15.982 12.771 14.352 1.00 93.25 72 GLY A CA 1
ATOM 570 C C . GLY A 1 72 ? -17.071 11.919 15.015 1.00 93.25 72 GLY A C 1
ATOM 571 O O . GLY A 1 72 ? -16.854 11.383 16.098 1.00 93.25 72 GLY A O 1
ATOM 572 N N . GLY A 1 73 ? -18.215 11.723 14.352 1.00 96.50 73 GLY A N 1
ATOM 573 C CA . GLY A 1 73 ? -19.296 10.883 14.874 1.00 96.50 73 GLY A CA 1
ATOM 574 C C . GLY A 1 73 ? -18.926 9.398 14.909 1.00 96.50 73 GLY A C 1
ATOM 575 O O . GLY A 1 73 ? -19.256 8.699 15.865 1.00 96.50 73 GLY A O 1
ATOM 576 N N . GLN A 1 74 ? -18.202 8.909 13.899 1.00 94.5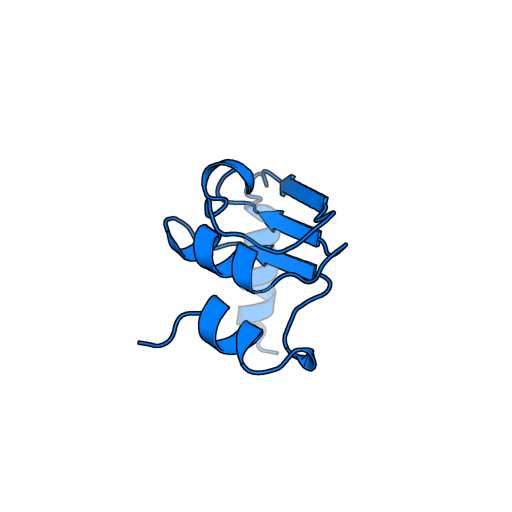6 74 GLN A N 1
ATOM 577 C CA . GLN A 1 74 ? -17.663 7.546 13.907 1.00 94.56 74 GLN A CA 1
ATOM 578 C C . GLN A 1 74 ? -16.575 7.381 14.974 1.00 94.56 74 GLN A C 1
ATOM 580 O O . GLN A 1 74 ? -16.576 6.381 15.690 1.00 94.56 74 GLN A O 1
ATOM 585 N N . LEU A 1 75 ? -15.699 8.378 15.136 1.00 94.56 75 LEU A N 1
ATOM 586 C CA . LEU A 1 75 ? -14.670 8.362 16.178 1.00 94.56 75 LEU A CA 1
ATOM 587 C C . LEU A 1 75 ? -15.272 8.322 17.595 1.00 94.56 75 LEU A C 1
ATOM 589 O O . LEU A 1 75 ? -14.778 7.583 18.448 1.00 94.56 75 LEU A O 1
ATOM 593 N N . ALA A 1 76 ? -16.363 9.057 17.835 1.00 96.69 76 ALA A N 1
ATOM 594 C CA . ALA A 1 76 ? -17.091 9.014 19.104 1.00 96.69 76 ALA A CA 1
ATOM 595 C C . ALA A 1 76 ? -17.633 7.604 19.398 1.00 96.69 76 ALA A C 1
ATOM 597 O O . ALA A 1 76 ? -17.398 7.075 20.481 1.00 96.69 76 ALA A O 1
ATOM 598 N N . LYS A 1 77 ? -18.246 6.939 18.408 1.00 95.44 77 LYS A N 1
ATOM 599 C CA . LYS A 1 77 ? -18.726 5.552 18.555 1.00 95.44 77 LYS A CA 1
ATOM 600 C C . LYS A 1 77 ? -17.600 4.555 18.843 1.00 95.44 77 LYS A C 1
ATOM 602 O O . LYS A 1 77 ? -17.770 3.663 19.666 1.00 95.44 77 LYS A O 1
ATOM 607 N N . ILE A 1 78 ? -16.444 4.696 18.189 1.00 93.69 78 ILE A N 1
ATOM 608 C CA . ILE A 1 78 ? -15.267 3.857 18.480 1.00 93.69 78 ILE A CA 1
ATOM 609 C C . ILE A 1 78 ? -14.795 4.091 19.921 1.00 93.69 78 ILE A C 1
ATOM 611 O O . ILE A 1 78 ? -14.497 3.134 20.628 1.00 93.69 78 ILE A O 1
ATOM 615 N N . THR A 1 79 ? -14.772 5.348 20.372 1.00 95.12 79 THR A N 1
ATOM 616 C CA . THR A 1 79 ? -14.427 5.704 21.759 1.00 95.12 79 THR A CA 1
ATOM 617 C C . THR A 1 79 ? -15.364 5.028 22.756 1.00 95.12 79 THR A C 1
ATOM 619 O O . THR A 1 79 ? -14.897 4.434 23.723 1.00 95.12 79 THR A O 1
ATOM 622 N N . GLU A 1 80 ? -16.673 5.066 22.506 1.00 96.12 80 GLU A N 1
ATOM 623 C CA . GLU A 1 80 ? -17.668 4.384 23.339 1.00 96.12 80 GLU A CA 1
ATOM 624 C C . GLU A 1 80 ? -17.401 2.876 23.429 1.00 96.12 80 GLU A C 1
ATOM 626 O O . GLU A 1 80 ? -17.380 2.339 24.533 1.00 96.12 80 GLU A O 1
ATOM 631 N N . LEU A 1 81 ? -17.125 2.206 22.302 1.00 95.94 81 LEU A N 1
ATOM 632 C CA . LEU A 1 81 ? -16.807 0.771 22.279 1.00 95.94 81 LEU A CA 1
ATOM 633 C C . LEU A 1 81 ? -15.540 0.436 23.080 1.00 95.94 81 LEU A C 1
ATOM 635 O O . LEU A 1 81 ? -15.518 -0.547 23.814 1.00 95.94 81 LEU A O 1
ATOM 639 N N . VAL A 1 82 ? -14.492 1.259 22.974 1.00 94.50 82 VAL A N 1
ATOM 640 C CA . VAL A 1 82 ? -13.251 1.076 23.749 1.00 94.50 82 VAL A CA 1
ATOM 641 C C . VAL A 1 82 ? -13.510 1.245 25.248 1.00 94.50 82 VAL A C 1
ATOM 643 O O . VAL A 1 82 ? -13.018 0.450 26.045 1.00 94.50 82 VAL A O 1
ATOM 646 N N . LEU A 1 83 ? -14.299 2.251 25.641 1.00 95.25 83 LEU A N 1
ATOM 647 C CA . LEU A 1 83 ? -14.649 2.507 27.043 1.00 95.25 83 LEU A CA 1
ATOM 648 C C . LEU A 1 83 ? -15.573 1.437 27.636 1.00 95.25 83 LEU A C 1
ATOM 650 O O . LEU A 1 83 ? -15.522 1.194 28.839 1.00 95.25 83 LEU A O 1
ATOM 654 N N . GLN A 1 84 ? -16.400 0.798 26.807 1.00 94.38 84 GLN A N 1
ATOM 655 C CA . GLN A 1 84 ? -17.239 -0.333 27.208 1.00 94.38 84 GLN A CA 1
ATOM 656 C C . GLN A 1 84 ? -16.436 -1.618 27.443 1.00 94.38 84 GLN A C 1
ATOM 658 O O . GLN A 1 84 ? -16.988 -2.553 28.017 1.00 94.38 84 GLN A O 1
ATOM 663 N N . GLY A 1 85 ? -15.149 -1.636 27.073 1.00 69.94 85 GLY A N 1
ATOM 664 C CA . GLY A 1 85 ? -14.217 -2.705 27.403 1.00 69.94 85 GLY A CA 1
ATOM 665 C C . GLY A 1 85 ? -14.609 -4.039 26.782 1.00 69.94 85 GLY A C 1
ATOM 666 O O . GLY A 1 85 ? -15.123 -4.903 27.484 1.00 69.94 85 GLY A O 1
ATOM 667 N N . ASN A 1 86 ? -14.324 -4.213 25.487 1.00 51.19 86 ASN A N 1
ATOM 668 C CA . ASN A 1 86 ? -14.167 -5.567 24.938 1.00 51.19 86 ASN A CA 1
ATOM 669 C C . ASN A 1 86 ? -13.345 -6.453 25.886 1.00 51.19 86 ASN A C 1
ATOM 671 O O . ASN A 1 86 ? -12.250 -5.996 26.295 1.00 51.19 86 ASN A O 1
#

Foldseek 3Di:
DDFLLNVQVVDVVQADLEAEAEDDDQNLCSSLSRHAALHEYEYQHDFSVVNDDPPRPHHNYHYYHDHDDDDVVVVVVVVVVVVVPD

Radius of gyration: 15.83 Å; chains: 1; bounding box: 36×29×40 Å

pLDDT: mean 90.86, std 8.09, range [51.19, 97.69]